Protein AF-A0A257ZGB7-F1 (afdb_monomer_lite)

Secondary structure (DSSP, 8-state):
--B-SSSGGG-B-TTS-BGGGSTTTTHHHH---TTS--SSSSSSPPP---GGG-TT--TT-EEEETTEEEEE--SS-PSSPPGGGEE-GGG-TTS-HHHHHHHHHHHHHHHHHT--

Foldseek 3Di:
DWDADPDQQRTADPVGHRLVPDPCRPVVVPDQDPVQDCAPDDRDHPDPDPQLAPLVDDQQDWDQDPVAIWGAADPVSDHSGDPVRTHDPVPRPPDDPVRNVVSVVVRVVVVVVPPD

Sequence (116 aa):
MFRGGGVIDDAASADGRSYSAIPNAYLYRTKLQDTCSCTGKGPLGVVSPALEYDDTLRNGDIVMTKDGPRVFQSKTGITPHPASAFVPPDDARRLSRDLKARIKELELAGSVAGGG

Structure (mmCIF, N/CA/C/O backbone):
data_AF-A0A257ZGB7-F1
#
_entry.id   AF-A0A257ZGB7-F1
#
loop_
_atom_site.group_PDB
_atom_site.id
_atom_site.type_symbol
_atom_site.label_atom_id
_atom_site.label_alt_id
_atom_site.label_comp_id
_atom_site.label_asym_id
_atom_site.label_entity_id
_atom_site.label_seq_id
_atom_site.pdbx_PDB_ins_code
_atom_site.Cartn_x
_atom_site.Cartn_y
_atom_site.Cartn_z
_atom_site.occupancy
_atom_site.B_iso_or_equiv
_atom_site.auth_seq_id
_atom_site.auth_comp_id
_atom_site.auth_asym_id
_atom_site.auth_atom_id
_atom_site.pdbx_PDB_model_num
ATOM 1 N N . MET A 1 1 ? 3.664 7.058 -25.706 1.00 73.00 1 MET A N 1
ATOM 2 C CA . MET A 1 1 ? 3.191 5.932 -24.869 1.00 73.00 1 MET A CA 1
ATOM 3 C C . MET A 1 1 ? 3.414 4.652 -25.653 1.00 73.00 1 MET A C 1
ATOM 5 O O . MET A 1 1 ? 3.065 4.643 -26.828 1.00 73.00 1 MET A O 1
ATOM 9 N N . PHE A 1 2 ? 4.034 3.637 -25.049 1.00 84.50 2 PHE A N 1
ATOM 10 C CA . PHE A 1 2 ? 4.215 2.330 -25.688 1.00 84.50 2 PHE A CA 1
ATOM 11 C C . PHE A 1 2 ? 2.915 1.510 -25.601 1.00 84.50 2 PHE A C 1
ATOM 13 O O . PHE A 1 2 ? 2.169 1.653 -24.633 1.00 84.50 2 PHE A O 1
ATOM 20 N N . ARG A 1 3 ? 2.627 0.689 -26.614 1.00 86.06 3 ARG A N 1
ATOM 21 C CA . ARG A 1 3 ? 1.457 -0.202 -26.711 1.00 86.06 3 ARG A CA 1
ATOM 22 C C . ARG A 1 3 ? 1.935 -1.616 -27.049 1.00 86.06 3 ARG A C 1
ATOM 24 O O . ARG A 1 3 ? 2.857 -1.740 -27.846 1.00 86.06 3 ARG A O 1
ATOM 31 N N . GLY A 1 4 ? 1.333 -2.658 -26.475 1.00 77.75 4 GLY A N 1
ATOM 32 C CA . GLY A 1 4 ? 1.761 -4.049 -26.682 1.00 77.75 4 GLY A CA 1
ATOM 33 C C . GLY A 1 4 ? 0.806 -5.072 -26.059 1.00 77.75 4 GLY A C 1
ATOM 34 O O . GLY A 1 4 ? -0.001 -4.723 -25.199 1.00 77.75 4 GLY A O 1
ATOM 35 N N . GLY A 1 5 ? 0.891 -6.320 -26.525 1.00 67.38 5 GLY A N 1
ATOM 36 C CA . GLY A 1 5 ? -0.078 -7.403 -26.294 1.00 67.38 5 GLY A CA 1
ATOM 37 C C . GLY A 1 5 ? 0.108 -8.237 -25.022 1.00 67.38 5 GLY A C 1
ATOM 38 O O . GLY A 1 5 ? -0.322 -9.384 -25.001 1.00 67.38 5 GLY A O 1
ATOM 39 N N . GLY A 1 6 ? 0.736 -7.693 -23.975 1.00 74.25 6 GLY A N 1
ATOM 40 C CA . GLY A 1 6 ? 0.805 -8.338 -22.653 1.00 74.25 6 GLY A CA 1
ATOM 41 C C . GLY A 1 6 ? 2.210 -8.522 -22.080 1.00 74.25 6 GLY A C 1
ATOM 42 O O . GLY A 1 6 ? 2.349 -8.607 -20.863 1.00 74.25 6 GLY A O 1
ATOM 43 N N . VAL A 1 7 ? 3.255 -8.499 -22.912 1.00 84.19 7 VAL A N 1
ATOM 44 C CA . VAL A 1 7 ? 4.657 -8.462 -22.461 1.00 84.19 7 VAL A CA 1
ATOM 45 C C . VAL A 1 7 ? 5.377 -7.239 -23.021 1.00 84.19 7 VAL A C 1
ATOM 47 O O . VAL A 1 7 ? 5.054 -6.742 -24.100 1.00 84.19 7 VAL A O 1
ATOM 50 N N . ILE A 1 8 ? 6.337 -6.715 -22.255 1.00 87.25 8 ILE A N 1
ATOM 51 C CA . ILE A 1 8 ? 7.042 -5.468 -22.590 1.00 87.25 8 ILE A CA 1
ATOM 52 C C . ILE A 1 8 ? 7.924 -5.603 -23.843 1.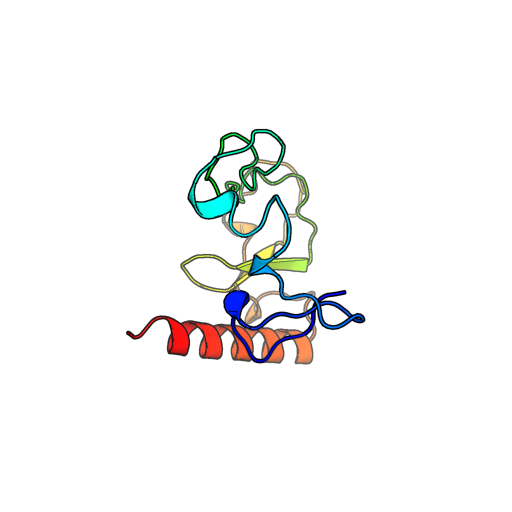00 87.25 8 ILE A C 1
ATOM 54 O O . ILE A 1 8 ? 8.194 -4.607 -24.510 1.00 87.25 8 ILE A O 1
ATOM 58 N N . ASP A 1 9 ? 8.318 -6.829 -24.189 1.00 88.06 9 ASP A N 1
ATOM 59 C CA . ASP A 1 9 ? 9.172 -7.134 -25.338 1.00 88.06 9 ASP A CA 1
ATOM 60 C C . ASP A 1 9 ? 8.468 -6.827 -26.677 1.00 88.06 9 ASP A C 1
ATOM 62 O O . ASP A 1 9 ? 9.100 -6.350 -27.622 1.00 88.06 9 ASP A O 1
ATOM 66 N N . ASP A 1 10 ? 7.140 -6.974 -26.708 1.00 90.12 10 ASP A N 1
ATOM 67 C CA . ASP A 1 10 ? 6.287 -6.692 -27.869 1.00 90.12 10 ASP A CA 1
ATOM 68 C C . ASP A 1 10 ? 5.805 -5.234 -27.915 1.00 90.12 10 ASP A C 1
ATOM 70 O O . ASP A 1 10 ? 5.000 -4.849 -28.768 1.00 90.12 10 ASP A O 1
ATOM 74 N N . ALA A 1 11 ? 6.238 -4.402 -26.965 1.00 92.44 11 ALA A N 1
ATOM 75 C CA . ALA A 1 11 ? 5.751 -3.041 -26.860 1.00 92.44 11 ALA A CA 1
ATOM 76 C C . ALA A 1 11 ? 6.386 -2.141 -27.931 1.00 92.44 11 ALA A C 1
ATOM 78 O O . ALA A 1 11 ? 7.602 -2.134 -28.127 1.00 92.44 11 ALA A O 1
ATOM 79 N N . ALA A 1 12 ? 5.568 -1.318 -28.585 1.00 93.19 12 ALA A N 1
ATOM 80 C CA . ALA A 1 12 ? 6.004 -0.348 -29.582 1.00 93.19 12 ALA A CA 1
ATOM 81 C C . ALA A 1 12 ? 5.486 1.061 -29.272 1.00 93.19 12 ALA A C 1
ATOM 83 O O . ALA A 1 12 ? 4.393 1.249 -28.735 1.00 93.19 12 ALA A O 1
ATOM 84 N N . SER A 1 13 ? 6.296 2.065 -29.595 1.00 90.75 13 SER A N 1
ATOM 85 C CA . SER A 1 13 ? 5.947 3.484 -29.533 1.00 90.75 13 SER A CA 1
ATOM 86 C C . SER A 1 13 ? 4.880 3.840 -30.581 1.00 90.75 13 SER A C 1
ATOM 88 O O . SER A 1 13 ? 4.582 3.060 -31.484 1.00 90.75 13 SER A O 1
ATOM 90 N N . ALA A 1 14 ? 4.299 5.038 -30.479 1.00 89.50 14 ALA A N 1
ATOM 91 C CA . ALA A 1 14 ? 3.308 5.534 -31.437 1.00 89.50 14 ALA A CA 1
ATOM 92 C C . ALA A 1 14 ? 3.855 5.641 -32.874 1.00 89.50 14 ALA A C 1
ATOM 94 O O . ALA A 1 14 ? 3.091 5.526 -33.825 1.00 89.50 14 ALA A O 1
ATOM 95 N N . ASP A 1 15 ? 5.168 5.828 -33.021 1.00 89.38 15 ASP A N 1
ATOM 96 C CA . ASP A 1 15 ? 5.902 5.834 -34.292 1.00 89.38 15 ASP A CA 1
ATOM 97 C C . ASP A 1 15 ? 6.395 4.433 -34.718 1.00 89.38 15 ASP A C 1
ATOM 99 O O . ASP A 1 15 ? 7.158 4.308 -35.672 1.00 89.38 15 ASP A O 1
ATOM 103 N N . GLY A 1 16 ? 5.981 3.370 -34.018 1.00 90.12 16 GLY A N 1
ATOM 104 C CA . GLY A 1 16 ? 6.308 1.980 -34.353 1.00 90.12 16 GLY A CA 1
ATOM 105 C C . GLY A 1 16 ? 7.664 1.485 -33.844 1.00 90.12 16 GLY A C 1
ATOM 106 O O . GLY A 1 16 ? 8.016 0.330 -34.075 1.00 90.12 16 GLY A O 1
ATOM 107 N N . ARG A 1 17 ? 8.438 2.305 -33.121 1.00 92.50 17 ARG A N 1
ATOM 108 C CA . ARG A 1 17 ? 9.724 1.866 -32.554 1.00 92.50 17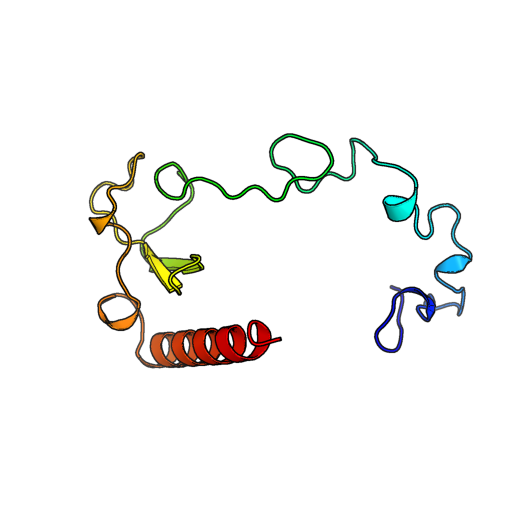 ARG A CA 1
ATOM 109 C C . ARG A 1 17 ? 9.514 0.851 -31.428 1.00 92.50 17 ARG A C 1
ATOM 111 O O . ARG A 1 17 ? 8.825 1.164 -30.458 1.00 92.50 17 ARG A O 1
ATOM 118 N N . SER A 1 18 ? 10.138 -0.326 -31.524 1.00 93.12 18 SER A N 1
ATOM 119 C CA . SER A 1 18 ? 10.113 -1.333 -30.448 1.00 93.12 18 SER A CA 1
ATOM 120 C C . SER A 1 18 ? 10.751 -0.788 -29.169 1.00 93.12 18 SER A C 1
ATOM 122 O O . SER A 1 18 ? 11.745 -0.060 -29.218 1.00 93.12 18 SER A O 1
ATOM 124 N N . TYR A 1 19 ? 10.211 -1.185 -28.017 1.00 91.31 19 TYR A N 1
ATOM 125 C CA . TYR A 1 19 ? 10.787 -0.912 -26.706 1.00 91.31 19 TYR A CA 1
ATOM 126 C C . TYR A 1 19 ? 12.235 -1.399 -26.619 1.00 91.31 19 TYR A C 1
ATOM 128 O O . TYR A 1 19 ? 13.073 -0.693 -26.081 1.00 91.31 19 TYR A O 1
ATOM 136 N N . SER A 1 20 ? 12.571 -2.536 -27.234 1.00 92.12 20 SER A N 1
ATOM 137 C CA . SER A 1 20 ? 13.946 -3.057 -27.265 1.00 92.12 20 SER A CA 1
ATOM 138 C C . SER A 1 20 ? 14.962 -2.125 -27.944 1.00 92.12 20 SER A C 1
ATOM 140 O O . SER A 1 20 ? 16.156 -2.227 -27.681 1.00 92.12 20 SER A O 1
ATOM 142 N N . ALA A 1 21 ? 14.500 -1.198 -28.789 1.00 91.56 21 ALA A N 1
ATOM 143 C CA . ALA A 1 21 ? 15.350 -0.290 -29.552 1.00 91.56 21 ALA A CA 1
ATOM 144 C C . ALA A 1 21 ? 15.689 1.019 -28.813 1.00 91.56 21 ALA A C 1
ATOM 146 O O . ALA A 1 21 ? 16.350 1.888 -29.391 1.00 91.56 21 ALA A O 1
ATOM 147 N N . ILE A 1 22 ? 15.220 1.218 -27.574 1.00 90.31 22 ILE A N 1
ATOM 148 C CA . ILE A 1 22 ? 15.597 2.396 -26.777 1.00 90.31 22 ILE A CA 1
ATOM 149 C C . ILE A 1 22 ? 16.883 2.127 -25.977 1.00 90.31 22 ILE A C 1
ATOM 151 O O . ILE A 1 22 ? 17.083 1.009 -25.504 1.00 90.31 22 ILE A O 1
ATOM 155 N N . PRO A 1 23 ? 17.743 3.139 -25.749 1.00 89.19 23 PRO A N 1
ATOM 156 C CA . PRO A 1 23 ? 19.047 2.937 -25.103 1.00 89.19 23 PRO A CA 1
ATOM 157 C C . PRO A 1 23 ? 19.001 2.338 -23.691 1.00 89.19 23 PRO A C 1
ATOM 159 O O . PRO A 1 23 ? 19.969 1.736 -23.242 1.00 89.19 23 PRO A O 1
ATOM 162 N N . ASN A 1 24 ? 17.897 2.530 -22.972 1.00 86.94 24 ASN A N 1
ATOM 163 C CA . ASN A 1 24 ? 17.696 2.064 -21.602 1.00 86.94 24 ASN A CA 1
ATOM 164 C C . ASN A 1 24 ? 16.689 0.905 -21.498 1.00 86.94 24 ASN A C 1
ATOM 166 O O . ASN A 1 24 ? 16.190 0.631 -20.402 1.00 86.94 24 ASN A O 1
ATOM 170 N N . ALA A 1 25 ? 16.375 0.231 -22.611 1.00 91.19 25 ALA A N 1
ATOM 171 C CA . ALA A 1 25 ? 15.523 -0.952 -22.600 1.00 91.19 25 ALA A CA 1
ATOM 172 C C . ALA A 1 25 ? 16.078 -1.991 -21.616 1.00 91.19 25 ALA A C 1
ATOM 174 O O . ALA A 1 25 ? 17.277 -2.267 -21.608 1.00 91.19 25 ALA A O 1
ATOM 175 N N . TYR A 1 26 ? 15.210 -2.564 -20.780 1.00 88.62 26 TYR A N 1
ATOM 176 C CA . TYR A 1 26 ? 15.564 -3.637 -19.837 1.00 88.62 26 TYR A CA 1
ATOM 177 C C . TYR A 1 26 ? 16.664 -3.308 -18.825 1.00 88.62 26 TYR A C 1
ATOM 179 O O . TYR A 1 26 ? 17.174 -4.222 -18.181 1.00 88.62 26 TYR A O 1
ATOM 187 N N . LEU A 1 27 ? 17.016 -2.033 -18.632 1.00 87.38 27 LEU A N 1
ATOM 188 C CA . LEU A 1 27 ? 18.115 -1.652 -17.742 1.00 87.38 27 LEU A CA 1
ATOM 189 C C . LEU A 1 27 ? 17.919 -2.176 -16.306 1.00 87.38 27 LEU A C 1
ATOM 191 O O . LEU A 1 27 ? 18.890 -2.545 -15.653 1.00 87.38 27 LEU A O 1
ATOM 195 N N . TYR A 1 28 ? 16.665 -2.312 -15.858 1.00 78.94 28 TYR A N 1
ATOM 196 C CA . TYR A 1 28 ? 16.306 -2.914 -14.568 1.00 78.94 28 TYR A CA 1
ATOM 197 C C . TYR A 1 28 ? 16.799 -4.363 -14.391 1.00 78.94 28 TYR A C 1
ATOM 199 O O . TYR A 1 28 ? 16.949 -4.818 -13.261 1.00 78.94 28 TYR A O 1
ATOM 207 N N . ARG A 1 29 ? 17.045 -5.103 -15.485 1.00 85.25 29 ARG A N 1
ATOM 208 C CA . ARG A 1 29 ? 17.539 -6.491 -15.454 1.00 85.25 29 ARG A CA 1
ATOM 209 C C . ARG A 1 29 ? 19.042 -6.573 -15.195 1.00 85.25 29 ARG A C 1
ATOM 211 O O . ARG A 1 29 ? 19.523 -7.609 -14.753 1.00 85.25 29 ARG A O 1
ATOM 218 N N . THR A 1 30 ? 19.789 -5.521 -15.516 1.00 84.06 30 THR A N 1
ATOM 219 C CA . THR A 1 30 ? 21.260 -5.548 -15.536 1.00 84.06 30 THR A CA 1
ATOM 220 C C . THR A 1 30 ? 21.889 -4.562 -14.566 1.00 84.06 30 THR A C 1
ATOM 222 O O . THR A 1 30 ? 23.055 -4.720 -14.209 1.00 84.06 30 THR A O 1
ATOM 225 N N . LYS A 1 31 ? 21.138 -3.548 -14.127 1.00 80.38 31 LYS A N 1
ATOM 226 C CA . LYS A 1 31 ? 21.644 -2.505 -13.247 1.00 80.38 31 LYS A CA 1
ATOM 227 C C . LYS A 1 31 ? 20.588 -2.052 -12.249 1.00 80.38 31 LYS A C 1
ATOM 229 O O . LYS A 1 31 ? 19.493 -1.634 -12.617 1.00 80.38 31 LYS A O 1
ATOM 234 N N . LEU A 1 32 ? 20.989 -2.033 -10.983 1.00 74.69 32 LEU A N 1
ATOM 235 C CA . LEU A 1 32 ? 20.289 -1.296 -9.941 1.00 74.69 32 LEU A CA 1
ATOM 236 C C . LEU A 1 32 ? 20.722 0.163 -10.012 1.00 74.69 32 LEU A C 1
ATOM 238 O O . LEU A 1 32 ? 21.902 0.478 -9.863 1.00 74.69 32 LEU A O 1
ATOM 242 N N . GLN A 1 33 ? 19.772 1.040 -10.311 1.00 72.88 33 GLN A N 1
ATOM 243 C CA . GLN A 1 33 ? 20.005 2.474 -10.386 1.00 72.88 33 GLN A CA 1
ATOM 244 C C . GLN A 1 33 ? 19.449 3.115 -9.116 1.00 72.88 33 GLN A C 1
ATOM 246 O O . GLN A 1 33 ? 18.277 2.924 -8.804 1.00 72.88 33 GLN A O 1
ATOM 251 N N . ASP A 1 34 ? 20.251 3.922 -8.422 1.00 71.00 34 ASP A N 1
ATOM 252 C CA . ASP A 1 34 ? 19.836 4.561 -7.161 1.00 71.00 34 ASP A CA 1
ATOM 253 C C . ASP A 1 34 ? 18.590 5.449 -7.320 1.00 71.00 34 ASP A C 1
ATOM 255 O O . ASP A 1 34 ? 17.805 5.620 -6.392 1.00 71.00 34 ASP A O 1
ATOM 259 N N . THR A 1 35 ? 18.365 5.974 -8.528 1.00 69.69 35 THR A N 1
ATOM 260 C CA . THR A 1 35 ? 17.184 6.773 -8.886 1.00 69.69 35 THR A CA 1
ATOM 261 C C . THR A 1 35 ? 15.951 5.933 -9.249 1.00 69.69 35 THR A C 1
ATOM 263 O O . THR A 1 35 ? 14.917 6.496 -9.592 1.00 69.69 35 THR A O 1
ATOM 266 N N . CYS A 1 36 ? 16.048 4.601 -9.240 1.00 66.75 36 CYS A N 1
ATOM 267 C CA . CYS A 1 36 ? 14.988 3.661 -9.612 1.00 66.75 36 CYS A CA 1
ATOM 268 C C . CYS A 1 36 ? 14.853 2.583 -8.526 1.00 66.75 36 CYS A C 1
ATOM 270 O O . CYS A 1 36 ? 15.178 1.416 -8.721 1.00 66.75 36 CYS A O 1
ATOM 272 N N . SER A 1 37 ? 14.414 3.017 -7.347 1.00 65.94 37 SER A N 1
ATOM 273 C CA . SER A 1 37 ? 14.258 2.197 -6.148 1.00 65.94 37 SER A CA 1
ATOM 274 C C . SER A 1 37 ? 12.793 2.197 -5.693 1.00 65.94 37 SER A C 1
ATOM 276 O O . SER A 1 37 ? 12.175 3.257 -5.610 1.00 65.94 37 SER A O 1
ATOM 278 N N . CYS A 1 38 ? 12.240 1.021 -5.369 1.00 57.59 38 CYS A N 1
ATOM 279 C CA . CYS A 1 38 ? 10.879 0.849 -4.822 1.00 57.59 38 CYS A CA 1
ATOM 280 C C . CYS A 1 38 ? 10.855 0.708 -3.285 1.00 57.59 38 CYS A C 1
ATOM 282 O O . CYS A 1 38 ? 9.889 0.211 -2.709 1.00 57.59 38 CYS A O 1
ATOM 284 N N . THR A 1 39 ? 11.937 1.088 -2.607 1.00 54.09 39 THR A N 1
ATOM 285 C CA . THR A 1 39 ? 12.307 0.419 -1.350 1.00 54.09 39 THR A CA 1
ATOM 286 C C . THR A 1 39 ? 11.931 1.064 -0.052 1.00 54.09 39 THR A C 1
ATOM 288 O O . THR A 1 39 ? 12.099 0.416 0.974 1.00 54.09 39 THR A O 1
ATOM 291 N N . GLY A 1 40 ? 11.553 2.331 -0.032 1.00 55.22 40 GLY A N 1
ATOM 292 C CA . GLY A 1 40 ? 11.624 3.122 1.195 1.00 55.22 40 GLY A CA 1
ATOM 293 C C . GLY A 1 40 ? 13.037 3.267 1.784 1.00 55.22 40 GLY A C 1
ATOM 294 O O . GLY A 1 40 ? 13.337 4.384 2.176 1.00 55.22 40 GLY A O 1
ATOM 295 N N . LYS A 1 41 ? 13.912 2.236 1.812 1.00 56.59 41 LYS A N 1
ATOM 296 C CA . LYS A 1 41 ? 15.388 2.280 1.969 1.00 56.59 41 LYS A CA 1
ATOM 297 C C . LYS A 1 41 ? 16.074 1.018 1.384 1.00 56.59 41 LYS A C 1
ATOM 299 O O . LYS A 1 41 ? 16.036 -0.045 1.995 1.00 56.59 41 LYS A O 1
ATOM 304 N N . GLY A 1 42 ? 16.744 1.129 0.231 1.00 57.00 42 GLY A N 1
ATOM 305 C CA . GLY A 1 42 ? 17.512 0.058 -0.439 1.00 57.00 42 GLY A CA 1
ATOM 306 C C . GLY A 1 42 ? 17.392 0.069 -1.979 1.00 57.00 42 GLY A C 1
ATOM 307 O O . GLY A 1 42 ? 16.722 0.937 -2.520 1.00 57.00 42 GLY A O 1
ATOM 308 N N . PRO A 1 43 ? 18.008 -0.860 -2.734 1.00 52.19 43 PRO A N 1
ATOM 309 C CA . PRO A 1 43 ? 17.827 -0.939 -4.198 1.00 52.19 43 PRO A CA 1
ATOM 310 C C . PRO A 1 43 ? 16.692 -1.871 -4.671 1.00 52.19 43 PRO A C 1
ATOM 312 O O . PRO A 1 43 ? 16.236 -1.740 -5.799 1.00 52.19 43 PRO A O 1
ATOM 315 N N . LEU A 1 44 ? 16.242 -2.817 -3.832 1.00 57.84 44 LEU A N 1
ATOM 316 C CA . LEU A 1 44 ? 15.353 -3.927 -4.237 1.00 57.84 44 LEU A CA 1
ATOM 317 C C . LEU A 1 44 ? 14.119 -4.200 -3.351 1.00 57.84 44 LEU A C 1
ATOM 319 O O . LEU A 1 44 ? 13.285 -5.022 -3.710 1.00 57.84 44 LEU A O 1
ATOM 323 N N . GLY A 1 45 ? 13.994 -3.574 -2.185 1.00 55.28 45 GLY A N 1
ATOM 324 C CA . GLY A 1 45 ? 12.851 -3.763 -1.294 1.00 55.28 45 GLY A CA 1
ATOM 325 C C . GLY A 1 45 ? 11.515 -3.264 -1.855 1.00 55.28 45 GLY A C 1
ATOM 326 O O . GLY A 1 45 ? 11.439 -2.284 -2.582 1.00 55.28 45 GLY A O 1
ATOM 327 N N . VAL A 1 46 ? 10.441 -3.917 -1.448 1.00 59.69 46 VAL A N 1
ATOM 328 C CA . VAL A 1 46 ? 9.135 -3.283 -1.267 1.00 59.69 46 VAL A CA 1
ATOM 329 C C . VAL A 1 46 ? 9.084 -3.003 0.232 1.00 59.69 46 VAL A C 1
ATOM 331 O O . VAL A 1 46 ? 9.390 -3.910 1.011 1.00 59.69 46 VAL A O 1
ATOM 334 N N . VAL A 1 47 ? 8.777 -1.781 0.678 1.00 62.34 47 VAL A N 1
ATOM 335 C CA . VAL A 1 47 ? 8.556 -1.583 2.121 1.00 62.34 47 VAL A CA 1
ATOM 336 C C . VAL A 1 47 ? 7.317 -2.388 2.478 1.00 62.34 47 VAL A C 1
ATOM 338 O O . VAL A 1 47 ? 6.255 -2.163 1.907 1.00 62.34 47 VAL A O 1
ATOM 341 N N . SER A 1 48 ? 7.442 -3.309 3.425 1.00 64.38 48 SER A N 1
ATOM 342 C CA . SER A 1 48 ? 6.296 -3.738 4.222 1.00 64.38 48 SER A CA 1
ATOM 343 C C . SER A 1 48 ? 6.325 -2.880 5.479 1.00 64.38 48 SER A C 1
ATOM 345 O O . SER A 1 48 ? 7.022 -3.254 6.426 1.00 64.38 48 SER A O 1
ATOM 347 N N . PRO A 1 49 ? 5.721 -1.675 5.475 1.00 67.56 49 PRO A N 1
ATOM 348 C CA . PRO A 1 49 ? 5.715 -0.863 6.674 1.00 67.56 49 PRO A CA 1
ATOM 349 C C . PRO A 1 49 ? 4.994 -1.672 7.745 1.00 67.56 49 PRO A C 1
ATOM 351 O O . PRO A 1 49 ? 3.936 -2.253 7.500 1.00 67.56 49 PRO A O 1
ATOM 354 N N . ALA A 1 50 ? 5.615 -1.766 8.914 1.00 84.44 50 ALA A N 1
ATOM 355 C CA . ALA A 1 50 ? 4.949 -2.294 10.086 1.00 84.44 50 ALA A CA 1
ATOM 356 C C . ALA A 1 50 ? 3.717 -1.412 10.321 1.00 84.44 50 ALA A C 1
ATOM 358 O O . ALA A 1 50 ? 3.864 -0.224 10.607 1.00 84.44 50 ALA A O 1
ATOM 359 N N . LEU A 1 51 ? 2.521 -1.966 10.100 1.00 88.88 51 LEU A N 1
ATOM 360 C CA . LEU A 1 51 ? 1.269 -1.204 10.060 1.00 88.88 51 LEU A CA 1
ATOM 361 C C . LEU A 1 51 ? 1.026 -0.459 11.371 1.00 88.88 51 LEU A C 1
ATOM 363 O O . LEU A 1 51 ? 0.466 0.630 11.372 1.00 88.88 51 LEU A O 1
ATOM 367 N N . GLU A 1 52 ? 1.489 -1.0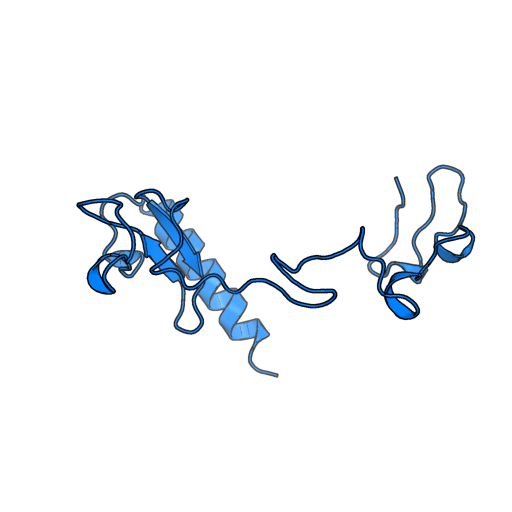18 12.487 1.00 92.56 52 GLU A N 1
ATOM 368 C CA . GLU A 1 52 ? 1.481 -0.372 13.791 1.00 92.56 52 GLU A CA 1
ATOM 369 C C . GLU A 1 52 ? 2.222 0.978 13.804 1.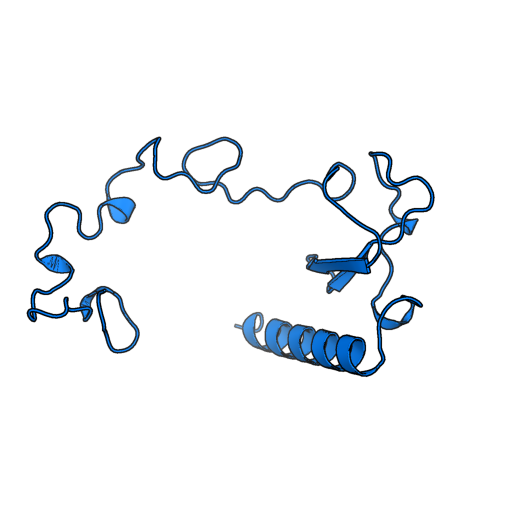00 92.56 52 GLU A C 1
ATOM 371 O O . GLU A 1 52 ? 1.861 1.845 14.589 1.00 92.56 52 GLU A O 1
ATOM 376 N N . TYR A 1 53 ? 3.198 1.209 12.927 1.00 91.81 53 TYR A N 1
ATOM 377 C CA . TYR A 1 53 ? 3.990 2.441 12.854 1.00 91.81 53 TYR A CA 1
ATOM 378 C C . TYR A 1 53 ? 3.675 3.310 11.630 1.00 91.81 53 TYR A C 1
ATOM 380 O O . TYR A 1 53 ? 4.375 4.292 11.396 1.00 91.81 53 TYR A O 1
ATOM 388 N N . ASP A 1 54 ? 2.644 2.973 10.855 1.00 89.94 54 ASP A N 1
ATOM 389 C CA . ASP A 1 54 ? 2.222 3.790 9.721 1.00 89.94 54 ASP A CA 1
ATOM 390 C C . ASP A 1 54 ? 1.375 4.977 10.217 1.00 89.94 54 ASP A C 1
ATOM 392 O O . ASP A 1 54 ? 0.211 4.838 10.607 1.00 89.94 54 ASP A O 1
ATOM 396 N N . ASP A 1 55 ? 1.990 6.158 10.246 1.00 90.75 55 ASP A N 1
ATOM 397 C CA . ASP A 1 55 ? 1.372 7.416 10.669 1.00 90.75 55 ASP A CA 1
ATOM 398 C C . ASP A 1 55 ? 0.459 8.032 9.596 1.00 90.75 55 ASP A C 1
ATOM 400 O O . ASP A 1 55 ? -0.261 8.997 9.870 1.00 90.75 55 ASP A O 1
ATOM 404 N N . THR A 1 56 ? 0.434 7.456 8.391 1.00 90.81 56 THR A N 1
ATOM 405 C CA . THR A 1 56 ? -0.430 7.908 7.298 1.00 90.81 56 THR A CA 1
ATOM 406 C C . THR A 1 56 ? -1.837 7.317 7.377 1.00 90.81 56 THR A C 1
ATOM 408 O O . THR A 1 56 ? -2.757 7.872 6.768 1.00 90.81 56 THR A O 1
ATOM 411 N N . LEU A 1 57 ? -2.023 6.251 8.168 1.00 93.94 57 LEU A N 1
ATOM 412 C CA . LEU A 1 57 ? -3.292 5.541 8.306 1.00 93.94 57 LEU A CA 1
ATOM 413 C C . LEU A 1 57 ? -4.412 6.424 8.865 1.00 93.94 57 LEU A C 1
ATOM 415 O O . LEU A 1 57 ? -4.314 7.046 9.927 1.00 93.94 57 LEU A O 1
ATOM 419 N N . ARG A 1 58 ? -5.546 6.408 8.168 1.00 93.69 58 ARG A N 1
ATOM 420 C CA . ARG A 1 58 ? -6.786 7.097 8.528 1.00 93.69 58 ARG A CA 1
ATOM 421 C C . ARG A 1 58 ? -7.906 6.102 8.760 1.00 93.69 58 ARG A C 1
ATOM 423 O O . ARG A 1 58 ? -7.994 5.049 8.137 1.00 93.69 58 ARG A O 1
ATOM 430 N N . ASN A 1 59 ? -8.809 6.449 9.675 1.00 93.88 59 ASN A N 1
ATOM 431 C CA . ASN A 1 59 ? -9.952 5.595 9.987 1.00 93.88 59 ASN A CA 1
ATOM 432 C C . ASN A 1 59 ? -10.789 5.305 8.733 1.00 93.88 59 ASN A C 1
ATOM 434 O O . ASN A 1 59 ? -11.377 6.221 8.159 1.00 93.88 59 ASN A O 1
ATOM 438 N N . GLY A 1 60 ? -10.906 4.026 8.382 1.00 92.88 60 GLY A N 1
ATOM 439 C CA . GLY A 1 60 ? -11.555 3.557 7.159 1.00 92.88 60 GLY A CA 1
ATOM 440 C C . GLY A 1 60 ? -10.588 3.043 6.094 1.00 92.88 60 GLY A C 1
ATOM 441 O O . GLY A 1 60 ? -11.056 2.384 5.167 1.00 92.88 60 GLY A O 1
ATOM 442 N N . ASP A 1 61 ? -9.281 3.273 6.242 1.00 94.06 61 ASP A N 1
ATOM 443 C CA . ASP A 1 61 ? -8.278 2.688 5.358 1.00 94.06 61 ASP A CA 1
ATOM 444 C C . ASP A 1 61 ? -8.348 1.162 5.426 1.00 94.06 61 ASP A C 1
ATOM 446 O O . ASP A 1 61 ? -8.451 0.563 6.502 1.00 94.06 61 ASP A O 1
ATOM 450 N N . ILE A 1 62 ? -8.320 0.538 4.251 1.00 94.06 62 ILE A N 1
ATOM 451 C CA . ILE A 1 62 ? -8.323 -0.913 4.092 1.00 94.06 62 ILE A CA 1
ATOM 452 C C . ILE A 1 62 ? -6.891 -1.322 3.776 1.00 94.06 62 ILE A C 1
ATOM 454 O O . ILE A 1 62 ? -6.338 -0.923 2.753 1.00 94.06 62 ILE A O 1
ATOM 458 N N . VAL A 1 63 ? -6.301 -2.127 4.650 1.00 92.38 63 VAL A N 1
ATOM 459 C CA . VAL A 1 63 ? -4.939 -2.642 4.513 1.00 92.38 63 VAL A CA 1
ATOM 460 C C . VAL A 1 63 ? -4.999 -4.133 4.221 1.00 92.38 63 VAL A C 1
ATOM 462 O O . VAL A 1 63 ? -5.713 -4.879 4.893 1.00 92.38 63 VAL A O 1
ATOM 465 N N . MET A 1 64 ? -4.266 -4.581 3.204 1.00 89.56 64 MET A N 1
ATOM 466 C CA . MET A 1 64 ? -4.170 -6.004 2.894 1.00 89.56 64 MET A CA 1
ATOM 467 C C . MET A 1 64 ? -3.017 -6.609 3.687 1.00 89.56 64 MET A C 1
ATOM 469 O O . MET A 1 64 ? -1.870 -6.190 3.546 1.00 89.56 64 MET A O 1
ATOM 473 N N . THR A 1 65 ? -3.330 -7.583 4.537 1.00 86.56 65 THR A N 1
ATOM 474 C CA . THR A 1 65 ? -2.342 -8.324 5.326 1.00 86.56 65 THR A CA 1
ATOM 475 C C . THR A 1 65 ? -2.222 -9.751 4.805 1.00 86.56 65 THR A C 1
ATOM 477 O O . THR A 1 65 ? -3.064 -10.212 4.036 1.00 86.56 65 THR A O 1
ATOM 480 N N . LYS A 1 66 ? -1.204 -10.485 5.263 1.00 83.19 66 LYS A N 1
ATOM 481 C CA . LYS A 1 66 ? -1.072 -11.922 4.973 1.00 83.19 66 LYS A CA 1
ATOM 482 C C . LYS A 1 66 ? -2.271 -12.760 5.442 1.00 83.19 66 LYS A C 1
ATOM 484 O O . LYS A 1 66 ? -2.530 -13.809 4.870 1.00 83.19 66 LYS A O 1
ATOM 489 N N . ASP A 1 67 ? -2.990 -12.289 6.460 1.00 85.75 67 ASP A N 1
ATOM 490 C CA . ASP A 1 67 ? -4.135 -12.980 7.055 1.00 85.75 67 ASP A CA 1
ATOM 491 C C . ASP A 1 67 ? -5.468 -12.444 6.484 1.00 85.75 67 ASP A C 1
ATOM 493 O O . ASP A 1 67 ? -6.530 -12.698 7.046 1.00 85.75 67 ASP A O 1
ATOM 497 N N . GLY A 1 68 ? -5.408 -11.661 5.396 1.00 89.81 68 GLY A N 1
ATOM 498 C CA . GLY A 1 68 ? -6.559 -11.057 4.726 1.00 89.81 68 GLY A CA 1
ATOM 499 C C . GLY A 1 68 ? -6.688 -9.540 4.935 1.00 89.81 68 GLY A C 1
ATOM 500 O O . GLY A 1 68 ? -5.812 -8.894 5.530 1.00 89.81 68 GLY A O 1
ATOM 501 N N . PRO A 1 69 ? -7.770 -8.931 4.421 1.00 93.31 69 PRO A N 1
ATOM 502 C CA . PRO A 1 69 ? -8.017 -7.498 4.538 1.00 93.31 69 PRO A CA 1
ATOM 503 C C . PRO A 1 69 ? -8.345 -7.097 5.981 1.00 93.31 69 PRO A C 1
ATOM 505 O O . PRO A 1 69 ? -9.109 -7.760 6.681 1.00 93.31 69 PRO A O 1
ATOM 508 N N . ARG A 1 70 ? -7.807 -5.962 6.427 1.00 94.88 70 ARG A N 1
ATOM 509 C CA . ARG A 1 70 ? -8.127 -5.327 7.713 1.00 94.88 70 ARG A CA 1
ATOM 510 C C . ARG A 1 70 ? -8.525 -3.882 7.482 1.00 94.88 70 ARG A C 1
ATOM 512 O O . ARG A 1 70 ? -8.061 -3.242 6.546 1.00 94.88 70 ARG A O 1
ATOM 519 N N . VAL A 1 71 ? -9.383 -3.361 8.345 1.00 95.50 71 VAL A N 1
ATOM 520 C CA . VAL A 1 71 ? -9.833 -1.971 8.305 1.00 95.50 71 VAL A CA 1
ATOM 521 C C . VAL A 1 71 ? -9.277 -1.250 9.512 1.00 95.50 71 VAL A C 1
ATOM 523 O O . VAL A 1 71 ? -9.513 -1.664 10.652 1.00 95.50 71 VAL A O 1
ATOM 526 N N . PHE A 1 72 ? -8.569 -0.159 9.254 1.00 95.75 72 PHE A N 1
ATOM 527 C CA . PHE A 1 72 ? -7.994 0.667 10.295 1.00 95.75 72 PHE A CA 1
ATOM 528 C C . PHE A 1 72 ? -9.071 1.506 10.994 1.00 95.75 72 PHE A C 1
ATOM 530 O O . PHE A 1 72 ? -9.827 2.253 10.366 1.00 95.75 72 PHE A O 1
ATOM 537 N N . GLN A 1 73 ? -9.159 1.360 12.314 1.00 94.88 73 GLN A N 1
ATOM 538 C CA . GLN A 1 73 ? -10.083 2.037 13.218 1.00 94.88 73 GLN A CA 1
ATOM 539 C C . GLN A 1 73 ? -9.394 2.300 14.562 1.00 94.88 73 GLN A C 1
ATOM 541 O O . GLN A 1 73 ? -9.532 1.542 15.522 1.00 94.88 73 GLN A O 1
ATOM 546 N N . SER A 1 74 ? -8.673 3.413 14.648 1.00 92.50 74 SER A N 1
ATOM 547 C CA . SER A 1 74 ? -8.045 3.887 15.877 1.00 92.50 74 SER A CA 1
ATOM 548 C C . SER A 1 74 ? -8.877 4.975 16.558 1.00 92.50 74 SER A C 1
ATOM 550 O O . SER A 1 74 ? -9.492 5.832 15.916 1.00 92.50 74 SER A O 1
ATOM 552 N N . LYS A 1 75 ? -8.887 4.952 17.895 1.00 89.56 75 LYS A N 1
ATOM 553 C CA . LYS A 1 75 ? -9.461 6.034 18.712 1.00 89.56 75 LYS A CA 1
ATOM 554 C C . LYS A 1 75 ? -8.516 7.231 18.820 1.00 89.56 75 LYS A C 1
ATOM 556 O O . LYS A 1 75 ? -8.992 8.350 18.958 1.00 89.56 75 LYS A O 1
ATOM 561 N N . THR A 1 76 ? -7.206 6.983 18.798 1.00 89.75 76 THR A N 1
ATOM 562 C CA . THR A 1 76 ? -6.168 7.995 19.039 1.00 89.75 76 THR A CA 1
ATOM 563 C C . THR A 1 76 ? -5.458 8.418 17.758 1.00 89.75 76 THR A C 1
ATOM 565 O O . THR A 1 76 ? -5.027 9.559 17.670 1.00 89.75 76 THR A O 1
ATOM 568 N N . GLY A 1 77 ? -5.335 7.520 16.773 1.00 86.12 77 GLY A N 1
ATOM 569 C CA . GLY A 1 77 ? -4.555 7.747 15.550 1.00 86.12 77 GLY A CA 1
ATOM 570 C C . GLY A 1 77 ? -3.044 7.873 15.785 1.00 86.12 77 GLY A C 1
ATOM 571 O O . GLY A 1 77 ? -2.331 8.294 14.885 1.00 86.12 77 GLY A O 1
ATOM 572 N N . ILE A 1 78 ? -2.558 7.533 16.983 1.00 89.06 78 ILE A N 1
ATOM 573 C CA . ILE A 1 78 ? -1.152 7.680 17.378 1.00 89.06 78 ILE A CA 1
ATOM 574 C C . ILE A 1 78 ? -0.452 6.325 17.282 1.00 89.06 78 ILE A C 1
ATOM 576 O O . ILE A 1 78 ? -0.923 5.347 17.865 1.00 89.06 78 ILE A O 1
ATOM 580 N N . THR A 1 79 ? 0.696 6.299 16.606 1.00 90.81 79 THR A N 1
ATOM 581 C CA . THR A 1 79 ? 1.592 5.141 16.541 1.00 90.81 79 THR A CA 1
ATOM 582 C C . THR A 1 79 ? 2.344 4.932 17.872 1.00 90.81 79 THR A C 1
ATOM 584 O O . THR A 1 79 ? 2.777 5.919 18.473 1.00 90.81 79 THR A O 1
ATOM 587 N N . PRO A 1 80 ? 2.605 3.688 18.313 1.00 94.25 80 PRO A N 1
ATOM 588 C CA . PRO A 1 80 ? 2.210 2.455 17.653 1.00 94.25 80 PRO A CA 1
ATOM 589 C C . PRO A 1 80 ? 0.707 2.178 17.787 1.00 94.25 80 PRO A C 1
ATOM 591 O O . PRO A 1 80 ? 0.149 2.223 18.886 1.00 94.25 80 PRO A O 1
ATOM 594 N N . HIS A 1 81 ? 0.053 1.856 16.674 1.00 94.44 81 HIS A N 1
ATOM 595 C CA . HIS A 1 81 ? -1.354 1.480 16.665 1.00 94.44 81 HIS A CA 1
ATOM 596 C C . HIS A 1 81 ? -1.519 0.095 17.300 1.00 94.44 81 HIS A C 1
ATOM 598 O O . HIS A 1 81 ? -0.807 -0.842 16.931 1.00 94.44 81 HIS A O 1
ATOM 604 N N . PRO A 1 82 ? -2.467 -0.087 18.235 1.00 94.12 82 PRO A N 1
ATOM 605 C CA . PRO A 1 82 ? -2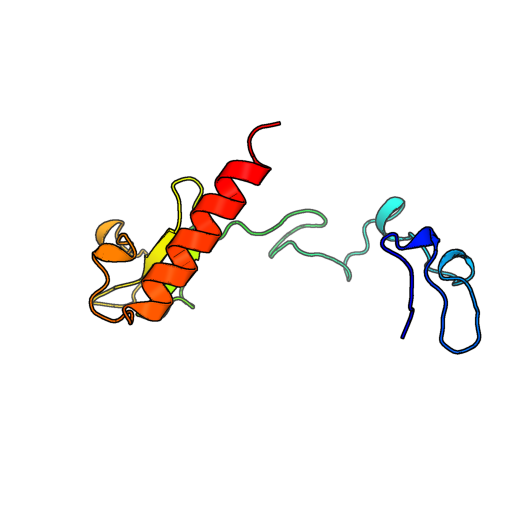.701 -1.392 18.837 1.00 94.12 82 PRO A CA 1
ATOM 606 C C . PRO A 1 82 ? -3.303 -2.359 17.810 1.00 94.12 82 PRO A C 1
ATOM 608 O O . PRO A 1 82 ? -4.047 -1.943 16.925 1.00 94.12 82 PRO A O 1
ATOM 611 N N . ALA A 1 83 ? -3.099 -3.668 17.986 1.00 91.31 83 ALA A N 1
ATOM 612 C CA . ALA A 1 83 ? -3.707 -4.689 17.120 1.00 91.31 83 ALA A CA 1
ATOM 613 C C . ALA A 1 83 ? -5.244 -4.566 17.030 1.00 91.31 83 ALA A C 1
ATOM 615 O O . ALA A 1 83 ? -5.840 -4.837 15.990 1.00 91.31 83 ALA A O 1
ATOM 616 N N . SER A 1 84 ? -5.891 -4.084 18.098 1.00 93.19 84 SER A N 1
ATOM 617 C CA . SER A 1 84 ? -7.332 -3.804 18.125 1.00 93.19 84 SER A CA 1
ATOM 618 C C . SER A 1 84 ? -7.773 -2.685 17.175 1.00 93.19 84 SER A C 1
ATOM 620 O O . SER A 1 84 ? -8.968 -2.542 16.938 1.00 93.19 84 SER A O 1
ATOM 622 N N . ALA A 1 85 ? -6.845 -1.873 16.657 1.00 94.81 85 ALA A N 1
ATOM 623 C CA . ALA A 1 85 ? -7.131 -0.864 15.643 1.00 94.81 85 ALA A CA 1
ATOM 624 C C . ALA A 1 85 ? -7.321 -1.470 14.244 1.00 94.81 85 ALA A C 1
ATOM 626 O O . ALA A 1 85 ? -7.769 -0.769 13.346 1.00 94.81 85 ALA A O 1
ATOM 627 N N . PHE A 1 86 ? -7.017 -2.755 14.044 1.00 94.69 86 PHE A N 1
ATOM 628 C CA . PHE A 1 86 ? -7.126 -3.437 12.756 1.00 94.69 86 PHE A CA 1
ATOM 629 C C . PHE A 1 86 ? -8.204 -4.513 12.830 1.00 94.69 86 PHE A C 1
ATOM 631 O O . PHE A 1 86 ? -7.945 -5.643 13.254 1.00 94.69 86 PHE A O 1
ATOM 638 N N . VAL A 1 87 ? -9.418 -4.186 12.399 1.00 95.00 87 VAL A N 1
ATOM 639 C CA . VAL A 1 87 ? -10.569 -5.098 12.502 1.00 95.00 87 VAL A CA 1
ATOM 640 C C . VAL A 1 87 ? -10.936 -5.716 11.149 1.00 95.00 87 VAL A C 1
ATOM 642 O O . VAL A 1 87 ? -10.603 -5.136 10.114 1.00 95.00 87 VAL A O 1
ATOM 645 N N . PRO A 1 88 ? -11.630 -6.865 11.120 1.00 94.62 88 PRO A N 1
ATOM 646 C CA . PRO A 1 88 ? -12.187 -7.413 9.886 1.00 94.62 88 PRO A CA 1
ATOM 647 C C . PRO A 1 88 ? -13.150 -6.432 9.182 1.00 94.62 88 PRO A C 1
ATOM 649 O O . PRO A 1 88 ? -13.843 -5.663 9.859 1.00 94.62 88 PRO A O 1
ATOM 652 N N . PRO A 1 89 ? -13.261 -6.461 7.838 1.00 94.00 89 PRO A N 1
ATOM 653 C CA . PRO A 1 89 ? -14.192 -5.609 7.095 1.00 94.00 89 PRO A CA 1
ATOM 654 C C . PRO A 1 89 ? -15.652 -5.743 7.541 1.00 94.00 89 PRO A C 1
ATOM 656 O O . PRO A 1 89 ? -16.377 -4.745 7.583 1.00 94.00 89 PRO A O 1
ATOM 659 N N . ASP A 1 90 ? -16.079 -6.943 7.936 1.00 91.94 90 ASP A N 1
ATOM 660 C CA . ASP A 1 90 ? -17.439 -7.194 8.419 1.00 91.94 90 ASP A CA 1
ATOM 661 C C . ASP A 1 90 ? -17.751 -6.422 9.711 1.00 91.94 90 ASP A C 1
ATOM 663 O O . ASP A 1 90 ? -18.830 -5.829 9.823 1.00 91.94 90 ASP A O 1
ATOM 667 N N . ASP A 1 91 ? -16.766 -6.278 10.599 1.00 92.25 91 ASP A N 1
ATOM 668 C CA . ASP A 1 91 ? -16.879 -5.547 11.867 1.00 92.25 91 ASP A CA 1
ATOM 669 C C . ASP A 1 91 ? -16.743 -4.025 11.696 1.00 92.25 91 ASP A C 1
ATOM 671 O O . ASP A 1 91 ? -17.070 -3.238 12.594 1.00 92.25 91 ASP A O 1
ATOM 675 N N . ALA A 1 92 ? -16.288 -3.566 10.527 1.00 91.94 92 ALA A N 1
ATOM 676 C CA . ALA A 1 92 ? -16.100 -2.152 10.260 1.00 91.94 92 ALA A CA 1
ATOM 677 C C . ALA A 1 92 ? -17.433 -1.429 10.041 1.00 91.94 92 ALA A C 1
ATOM 679 O O . ALA A 1 92 ? -18.069 -1.522 8.988 1.00 91.94 92 ALA A O 1
ATOM 680 N N . ARG A 1 93 ? -17.858 -0.651 11.044 1.00 84.00 93 ARG A N 1
ATOM 681 C CA . ARG A 1 93 ? -19.124 0.105 11.007 1.00 84.00 93 ARG A CA 1
ATOM 682 C C . ARG A 1 93 ? -19.138 1.218 9.959 1.00 84.00 93 ARG A C 1
ATOM 684 O O . ARG A 1 93 ? -20.207 1.594 9.495 1.00 84.00 93 ARG A O 1
ATOM 691 N N . ARG A 1 94 ? -17.966 1.754 9.606 1.00 84.50 94 ARG A N 1
ATOM 692 C CA . ARG A 1 94 ? -17.820 2.868 8.654 1.00 84.50 94 ARG A CA 1
ATOM 693 C C . ARG A 1 94 ? -17.853 2.435 7.185 1.00 84.50 94 ARG A C 1
ATOM 695 O O . ARG A 1 94 ? -17.966 3.302 6.326 1.00 84.50 94 ARG A O 1
ATOM 702 N N . LEU A 1 95 ? -17.763 1.136 6.888 1.00 89.62 95 LEU A N 1
ATOM 703 C CA . LEU A 1 95 ? -17.797 0.647 5.509 1.00 89.62 95 LEU A CA 1
ATOM 704 C C . LEU A 1 95 ? -19.230 0.368 5.048 1.00 89.62 95 LEU A C 1
ATOM 706 O O . LEU A 1 95 ? -20.030 -0.225 5.776 1.00 89.62 95 LEU A O 1
ATOM 710 N N . SER A 1 96 ? -19.537 0.759 3.811 1.00 92.06 96 SER A N 1
ATOM 711 C CA . SER A 1 96 ? -20.813 0.438 3.170 1.00 92.06 96 SER A CA 1
ATOM 712 C C . SER A 1 96 ? -20.919 -1.061 2.868 1.00 92.06 96 SER A C 1
ATOM 714 O O . SER A 1 96 ? -19.913 -1.755 2.719 1.00 92.06 96 SER A O 1
ATOM 716 N N . ARG A 1 97 ? -22.151 -1.573 2.736 1.00 92.00 97 ARG A N 1
ATOM 717 C CA . ARG A 1 97 ? -22.386 -2.980 2.360 1.00 92.00 97 ARG A CA 1
ATOM 718 C C . ARG A 1 97 ? -21.766 -3.338 1.007 1.00 92.00 97 ARG A C 1
ATOM 720 O O . ARG A 1 97 ? -21.188 -4.410 0.886 1.00 92.00 97 ARG A O 1
ATOM 727 N N . ASP A 1 98 ? -21.858 -2.436 0.030 1.00 93.94 98 ASP A N 1
ATOM 728 C CA . ASP A 1 98 ? -21.260 -2.623 -1.299 1.00 93.94 98 ASP A CA 1
ATOM 729 C C . ASP A 1 98 ? -19.734 -2.746 -1.215 1.00 93.94 98 ASP A C 1
ATOM 731 O O . ASP A 1 98 ? -19.148 -3.670 -1.769 1.00 93.94 98 ASP A O 1
ATOM 735 N N . LEU A 1 99 ? -19.088 -1.873 -0.436 1.00 92.06 99 LEU A N 1
ATOM 736 C CA . LEU A 1 99 ? -17.641 -1.919 -0.262 1.00 92.06 99 LEU A CA 1
ATOM 737 C C . LEU A 1 99 ? -17.195 -3.205 0.445 1.00 92.06 99 LEU A C 1
ATOM 739 O O . LEU A 1 99 ? -16.225 -3.822 0.019 1.00 92.06 99 LEU A O 1
ATOM 743 N N . LYS A 1 100 ? -17.930 -3.663 1.467 1.00 92.31 100 LYS A N 1
ATOM 744 C CA . LYS A 1 100 ? -17.668 -4.965 2.106 1.00 92.31 100 LYS A CA 1
ATOM 745 C C . LYS A 1 100 ? -17.778 -6.123 1.111 1.00 92.31 100 LYS A C 1
ATOM 747 O O . LYS A 1 100 ? -16.911 -6.992 1.098 1.00 92.31 100 LYS A O 1
ATOM 752 N N . ALA A 1 101 ? -18.794 -6.109 0.244 1.00 92.00 101 ALA A N 1
ATOM 753 C CA . ALA A 1 101 ? -18.959 -7.126 -0.794 1.00 92.00 101 ALA A CA 1
ATOM 754 C C . ALA A 1 101 ? -17.785 -7.130 -1.789 1.00 92.00 101 ALA A C 1
ATOM 756 O O . ALA A 1 101 ? -17.246 -8.194 -2.086 1.00 92.00 101 ALA A O 1
ATOM 757 N N . ARG A 1 102 ? -17.328 -5.950 -2.228 1.00 91.12 102 ARG A N 1
ATOM 758 C CA . ARG A 1 102 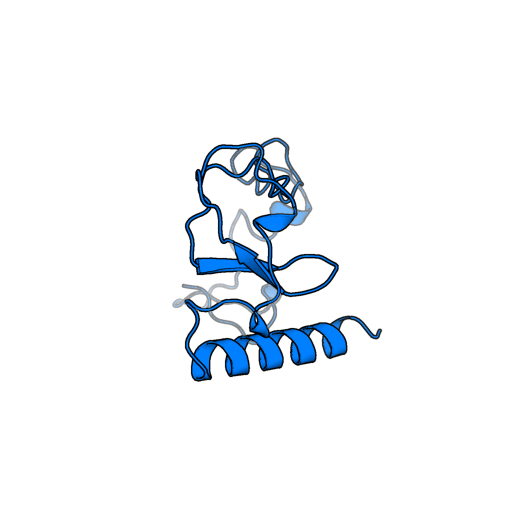? -16.155 -5.813 -3.110 1.00 91.12 102 ARG A CA 1
ATOM 759 C C . ARG A 1 102 ? -14.866 -6.312 -2.460 1.00 91.12 102 ARG A C 1
ATOM 761 O O . ARG A 1 102 ? -14.072 -6.975 -3.113 1.00 91.12 102 ARG A O 1
ATOM 768 N N . ILE A 1 103 ? -14.650 -6.022 -1.176 1.00 91.75 103 ILE A N 1
ATOM 769 C CA . ILE A 1 103 ? -13.468 -6.511 -0.447 1.00 91.75 103 ILE A CA 1
ATOM 770 C C . ILE A 1 103 ? -13.469 -8.044 -0.389 1.00 91.75 103 ILE A C 1
ATOM 772 O O . ILE A 1 103 ? -12.437 -8.664 -0.632 1.00 91.75 103 ILE A O 1
ATOM 776 N N . LYS A 1 104 ? -14.630 -8.656 -0.133 1.00 88.75 104 LYS A N 1
ATOM 777 C CA . LYS A 1 104 ? -14.780 -10.116 -0.113 1.00 88.75 104 LYS A CA 1
ATOM 778 C C . LYS A 1 104 ? -14.480 -10.758 -1.471 1.00 88.75 104 LYS A C 1
ATOM 780 O O . LYS A 1 104 ? -13.872 -11.822 -1.532 1.00 88.75 104 LYS A O 1
ATOM 785 N N . GLU A 1 105 ? -14.885 -10.116 -2.563 1.00 87.62 105 GLU A N 1
ATOM 786 C CA . GLU A 1 105 ? -14.545 -10.562 -3.918 1.00 87.62 105 GLU A CA 1
ATOM 787 C C . GLU A 1 105 ? -13.028 -10.519 -4.168 1.00 87.62 105 GLU A C 1
ATOM 789 O O . GLU A 1 105 ? -12.462 -11.481 -4.688 1.00 87.62 105 GLU A O 1
ATOM 794 N N . LEU A 1 106 ? -12.352 -9.448 -3.733 1.00 83.50 106 LEU A N 1
ATOM 795 C CA . LEU A 1 106 ? -10.894 -9.317 -3.846 1.00 83.50 106 LEU A CA 1
ATOM 796 C C . LEU A 1 106 ? -10.142 -10.386 -3.040 1.00 83.50 106 LEU A C 1
ATOM 798 O O . LEU A 1 106 ? -9.127 -10.904 -3.504 1.00 83.50 106 LEU A O 1
ATOM 802 N N . GLU A 1 107 ? -10.638 -10.739 -1.856 1.00 81.06 107 GLU A N 1
ATOM 803 C CA . GLU A 1 107 ? -10.064 -11.799 -1.023 1.00 81.06 107 GLU A CA 1
ATOM 804 C C . GLU A 1 107 ? -10.164 -13.177 -1.698 1.00 81.06 107 GLU A C 1
ATOM 806 O O . GLU A 1 107 ? -9.178 -13.914 -1.767 1.00 81.06 107 GLU A O 1
ATOM 811 N N . LEU A 1 108 ? -11.324 -13.498 -2.281 1.00 76.44 108 LEU A N 1
ATOM 812 C CA . LEU A 1 108 ? -11.534 -14.736 -3.039 1.00 76.44 108 LEU A CA 1
ATOM 813 C C . LEU A 1 108 ? -10.631 -14.810 -4.279 1.00 76.44 108 LEU A C 1
ATOM 815 O O . LEU A 1 108 ? -10.020 -15.849 -4.535 1.00 76.44 108 LEU A O 1
ATOM 819 N N . ALA A 1 109 ? -10.504 -13.707 -5.024 1.00 67.69 109 ALA A N 1
ATOM 820 C CA . ALA A 1 109 ? -9.623 -13.627 -6.188 1.00 67.69 109 ALA A CA 1
ATOM 821 C C . ALA A 1 109 ? -8.143 -13.826 -5.809 1.00 67.69 109 ALA A C 1
ATOM 823 O O . ALA A 1 109 ? -7.411 -14.527 -6.509 1.00 67.69 109 ALA A O 1
ATOM 824 N N . GLY A 1 110 ? -7.710 -13.262 -4.676 1.00 62.94 110 GLY A N 1
ATOM 825 C CA . GLY A 1 110 ? -6.361 -13.457 -4.140 1.00 62.94 110 GLY A CA 1
ATOM 826 C C . GLY A 1 110 ? -6.093 -14.896 -3.690 1.00 62.94 110 GLY A C 1
ATOM 827 O O . GLY A 1 110 ? -5.029 -15.440 -3.979 1.00 62.94 110 GLY A O 1
ATOM 828 N N . SER A 1 111 ? -7.071 -15.549 -3.052 1.00 60.81 111 SER A N 1
ATOM 829 C CA . SER A 1 111 ? -6.952 -16.952 -2.629 1.00 60.81 111 SER A CA 1
ATOM 830 C C . SER A 1 111 ? -6.831 -17.922 -3.807 1.00 60.81 111 SER A C 1
ATOM 832 O O . SER A 1 111 ? -6.169 -18.949 -3.674 1.00 60.81 111 SER A O 1
ATOM 834 N N . VAL A 1 112 ? -7.445 -17.615 -4.952 1.00 56.66 112 VAL A N 1
ATOM 835 C CA . VAL A 1 112 ? -7.320 -18.419 -6.180 1.00 56.66 112 VAL A CA 1
ATOM 836 C C . VAL A 1 112 ? -5.943 -18.252 -6.832 1.00 56.66 112 VAL A C 1
ATOM 838 O O . VAL A 1 112 ? -5.418 -19.205 -7.401 1.00 56.66 112 VAL A O 1
ATOM 841 N N . ALA A 1 113 ? -5.323 -17.075 -6.723 1.00 52.88 113 ALA A N 1
ATOM 842 C CA . ALA A 1 113 ? -4.014 -16.797 -7.319 1.00 52.88 113 ALA A CA 1
ATOM 843 C C . ALA A 1 113 ? -2.821 -17.384 -6.533 1.00 52.88 113 ALA A C 1
ATOM 845 O O . ALA A 1 113 ? -1.737 -17.520 -7.094 1.00 52.88 113 ALA A O 1
ATOM 846 N N . GLY A 1 114 ? -3.002 -17.728 -5.251 1.00 48.62 114 GLY A N 1
ATOM 847 C CA . GLY A 1 114 ? -1.953 -18.283 -4.380 1.00 48.62 114 GLY A CA 1
ATOM 848 C C . GLY A 1 114 ? -1.901 -19.815 -4.292 1.00 48.62 114 GLY A C 1
ATOM 849 O O . GLY A 1 114 ? -1.092 -20.342 -3.536 1.00 48.62 114 GLY A O 1
ATOM 850 N N . GLY A 1 115 ? -2.771 -20.529 -5.013 1.00 39.16 115 GLY A N 1
ATOM 851 C CA . GLY A 1 115 ? -2.909 -21.992 -4.956 1.00 39.16 115 GLY A CA 1
ATOM 852 C C . GLY A 1 115 ? -2.152 -22.763 -6.045 1.00 39.16 115 GLY A C 1
ATOM 853 O O . GLY A 1 115 ? -2.707 -23.726 -6.571 1.00 39.16 115 GLY A O 1
ATOM 854 N N . GLY A 1 116 ? -0.946 -22.315 -6.417 1.00 33.12 116 GLY A N 1
ATOM 855 C CA . GLY A 1 116 ? -0.075 -22.951 -7.419 1.00 33.12 116 GLY A CA 1
ATOM 856 C C . GLY A 1 116 ? 1.152 -23.609 -6.809 1.00 33.12 116 GLY A C 1
ATOM 857 O O . GLY A 1 116 ? 1.797 -22.948 -5.966 1.00 33.12 116 GLY A O 1
#

Radius of gyration: 20.14 Å; chains: 1; bounding box: 44×31×53 Å

pLDDT: mean 82.62, std 14.1, range [33.12, 95.75]